Protein AF-A0A3E1YBG1-F1 (afdb_monomer)

Radius of gyration: 19.51 Å; Cα contacts (8 Å, |Δi|>4): 63; chains: 1; bounding box: 65×23×47 Å

Secondary structure (DSSP, 8-state):
-HHHHHHHHHTSSSSHHHHHHHHHHHHHHHHHHHHHHTTSSHHHHHHHHHHHHHHHHHHHHHHHHHHS-HHHHHHHHHHHHHHHHHHHHHHHHHHHHHHHHHTT-S--HHHHHHHHHHHHHHHHHHHHHH-

pLDDT: mean 88.38, std 14.66, range [49.59, 98.69]

Sequence (131 aa):
MRNLILILLVFLCSNAYSQTSQAALDSLESNYQQCLGSSQRMYDCAVNYYRQLDSLLNNTLKQLYSSLDKDRQQQLQQEQVVWEEKKEEYFKKIDERVEKMHKRTMEGLDDDMISTDNKAAYIKQRLTALL

InterPro domains:
  IPR009739 Lysozyme inhibitor LprI-like, N-terminal [PF07007] (39-103)

Solvent-accessible surface area (backbone atoms only — not comparable to full-atom values): 7175 Å² total; per-residue (Å²): 114,78,72,59,57,60,59,59,60,67,68,60,67,74,56,58,57,45,53,50,55,47,51,49,52,54,48,53,51,52,52,37,53,56,40,47,72,67,74,54,65,50,47,58,37,31,52,52,44,32,52,50,47,54,52,48,44,56,51,50,50,57,50,49,55,73,70,44,55,72,68,60,30,52,50,52,51,54,55,47,53,58,46,48,55,51,47,52,57,51,51,51,56,46,51,60,49,40,61,58,44,45,78,74,43,97,75,47,53,68,51,52,27,53,48,35,43,53,54,31,51,57,51,48,53,53,44,68,74,74,86

Organism: NCBI:txid2282649

Foldseek 3Di:
DVVVVVVVVVVPPPVVVVVVLVVQLVVLVVVLVVVVVVVPPNLVSLQVSLVSLVVSLVVLLVVCLVPDDPVVNVVVVVVVVVLVVVLVVVLVVLVVVLVVVVVVDPPSSVSSSVSSNVSSVSSSVVSVVSD

Mean predicted aligned error: 7.38 Å

Structure (mmCIF, N/CA/C/O backbone):
data_AF-A0A3E1YBG1-F1
#
_entry.id   AF-A0A3E1YBG1-F1
#
loop_
_atom_site.group_PDB
_atom_site.id
_atom_site.type_symbol
_atom_site.label_atom_id
_atom_site.label_alt_id
_atom_site.label_comp_id
_atom_site.label_asym_id
_atom_site.label_entity_id
_atom_site.label_seq_id
_atom_site.pdbx_PDB_ins_code
_atom_site.Cartn_x
_atom_site.Cartn_y
_atom_site.Cartn_z
_atom_site.occupancy
_atom_site.B_iso_or_equiv
_atom_site.auth_seq_id
_atom_site.auth_comp_id
_atom_site.auth_asym_id
_atom_site.auth_atom_id
_atom_site.pdbx_PDB_model_num
ATOM 1 N N . MET A 1 1 ? -41.553 -16.013 19.271 1.00 50.12 1 MET A N 1
ATOM 2 C CA . MET A 1 1 ? -40.835 -16.004 17.972 1.00 50.12 1 MET A CA 1
ATOM 3 C C . MET A 1 1 ? -40.643 -14.604 17.378 1.00 50.12 1 MET A C 1
ATOM 5 O O . MET A 1 1 ? -39.611 -14.379 16.767 1.00 50.12 1 MET A O 1
ATOM 9 N N . ARG A 1 2 ? -41.546 -13.633 17.610 1.00 54.12 2 ARG A N 1
ATOM 10 C CA . ARG A 1 2 ? -41.390 -12.238 17.133 1.00 54.12 2 ARG A CA 1
ATOM 11 C C . ARG A 1 2 ? -40.123 -11.527 17.650 1.00 54.12 2 ARG A C 1
ATOM 13 O O . ARG A 1 2 ? -39.506 -10.775 16.910 1.00 54.12 2 ARG A O 1
ATOM 20 N N . ASN A 1 3 ? -39.689 -11.837 18.874 1.00 49.59 3 ASN A N 1
ATOM 21 C CA . ASN A 1 3 ? -38.500 -11.225 19.484 1.00 49.59 3 ASN A CA 1
ATOM 22 C C . ASN A 1 3 ? -37.169 -11.826 18.988 1.00 49.59 3 ASN A C 1
ATOM 24 O O . ASN A 1 3 ? -36.132 -11.202 19.162 1.00 49.59 3 ASN A O 1
ATOM 28 N N . LEU A 1 4 ? -37.188 -13.006 18.349 1.00 56.19 4 LEU A N 1
ATOM 29 C CA . LEU A 1 4 ? -35.986 -13.646 17.788 1.00 56.19 4 LEU A CA 1
ATOM 30 C C . LEU A 1 4 ? -35.568 -13.015 16.450 1.00 56.19 4 LEU A C 1
ATOM 32 O O . LEU A 1 4 ? -34.382 -12.932 16.154 1.00 56.19 4 LEU A O 1
ATOM 36 N N . ILE A 1 5 ? -36.535 -12.507 15.679 1.00 59.94 5 ILE A N 1
ATOM 37 C CA . ILE A 1 5 ? -36.292 -11.833 14.392 1.00 59.94 5 ILE A CA 1
ATOM 38 C C . ILE A 1 5 ? -35.562 -10.496 14.607 1.00 59.94 5 ILE A C 1
ATOM 40 O O . ILE A 1 5 ? -34.686 -10.134 13.828 1.00 59.94 5 ILE A O 1
ATOM 44 N N . LEU A 1 6 ? -35.8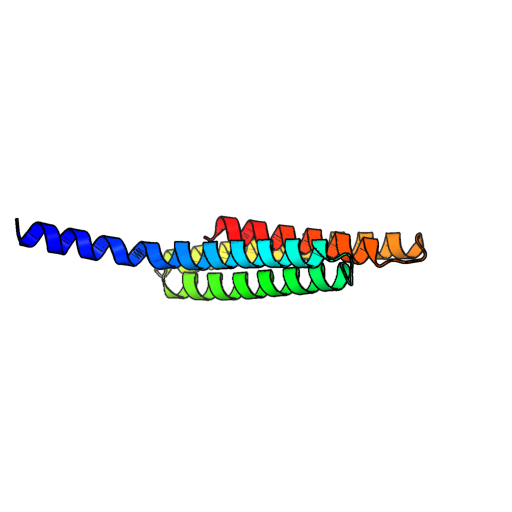65 -9.794 15.705 1.00 55.88 6 LEU A N 1
ATOM 45 C CA . LEU A 1 6 ? -35.233 -8.516 16.052 1.00 55.88 6 LEU A CA 1
ATOM 46 C C . LEU A 1 6 ? -33.758 -8.669 16.457 1.00 55.88 6 LEU A C 1
ATOM 48 O O . LEU A 1 6 ? -32.962 -7.781 16.176 1.00 55.88 6 LEU A O 1
ATOM 52 N N . ILE A 1 7 ? -33.377 -9.801 17.058 1.00 58.53 7 ILE A N 1
ATOM 53 C CA . ILE A 1 7 ? -31.985 -10.077 17.457 1.00 58.53 7 ILE A CA 1
ATOM 54 C C . ILE A 1 7 ? -31.117 -10.409 16.229 1.00 58.53 7 ILE A C 1
ATOM 56 O O . ILE A 1 7 ? -29.943 -10.052 16.185 1.00 58.53 7 ILE A O 1
ATOM 60 N N . LEU A 1 8 ? -31.704 -11.027 15.199 1.00 57.69 8 LEU A N 1
ATOM 61 C CA . LEU A 1 8 ? -30.999 -11.419 13.973 1.00 57.69 8 LEU A CA 1
ATOM 62 C C . LEU A 1 8 ? -30.672 -10.223 13.057 1.00 57.69 8 LEU A C 1
ATOM 64 O O . LEU A 1 8 ? -29.654 -10.231 12.371 1.00 57.69 8 LEU A O 1
ATOM 68 N N . LEU A 1 9 ? -31.497 -9.170 13.082 1.00 58.44 9 LEU A N 1
ATOM 69 C CA . LEU A 1 9 ? -31.301 -7.946 12.290 1.00 58.44 9 LEU A CA 1
ATOM 70 C C . LEU A 1 9 ? -30.137 -7.073 12.790 1.00 58.44 9 LEU A C 1
ATOM 72 O O . LEU A 1 9 ? -29.514 -6.380 11.992 1.00 58.44 9 LEU A O 1
ATOM 76 N N . VAL A 1 10 ? -29.803 -7.130 14.083 1.00 58.41 10 VAL A N 1
ATOM 77 C CA . VAL A 1 10 ? -28.724 -6.316 14.678 1.00 58.41 10 VAL A CA 1
ATOM 78 C C . VAL A 1 10 ? -27.330 -6.841 14.301 1.00 58.41 10 VAL A C 1
ATOM 80 O O . VAL A 1 10 ? -26.393 -6.057 14.185 1.00 58.41 10 VAL A O 1
ATOM 83 N N . PHE A 1 11 ? -27.186 -8.142 14.029 1.00 54.59 11 PHE A N 1
ATOM 84 C CA . PHE A 1 11 ? -25.899 -8.750 13.657 1.00 54.59 11 PHE A CA 1
ATOM 85 C C . PHE A 1 11 ? -25.496 -8.551 12.185 1.00 54.59 11 PHE A C 1
ATOM 87 O O . PHE A 1 11 ? -24.340 -8.779 11.834 1.00 54.59 11 PHE A O 1
ATOM 94 N N . LEU A 1 12 ? -26.414 -8.117 11.316 1.00 56.94 12 LEU A N 1
ATOM 95 C CA . LEU A 1 12 ? -26.148 -7.972 9.878 1.00 56.94 12 LEU A CA 1
ATOM 96 C C . LEU A 1 12 ? -25.465 -6.644 9.509 1.00 56.94 12 LEU A C 1
ATOM 98 O O . LEU A 1 12 ? -24.823 -6.565 8.464 1.00 56.94 12 LEU A O 1
ATOM 102 N N . CYS A 1 13 ? -25.544 -5.615 10.356 1.00 55.31 13 CYS A N 1
ATOM 103 C CA . CYS A 1 13 ? -25.013 -4.286 10.031 1.00 55.31 13 CYS A CA 1
ATOM 104 C C . CYS A 1 13 ? -23.484 -4.168 10.181 1.00 55.31 13 CYS A C 1
ATOM 106 O O . CYS A 1 13 ? -22.880 -3.291 9.569 1.00 55.31 13 CYS A O 1
ATOM 108 N N . SER A 1 14 ? -22.841 -5.047 10.957 1.00 54.53 14 SER A N 1
ATOM 109 C CA . SER A 1 14 ? -21.407 -4.942 11.282 1.00 54.53 14 SER A CA 1
ATOM 110 C C . SER A 1 14 ? -20.475 -5.466 10.179 1.00 54.53 14 SER A C 1
ATOM 112 O O . SER A 1 14 ? -19.312 -5.080 10.133 1.00 54.53 14 SER A O 1
ATOM 114 N N . ASN A 1 15 ? -20.974 -6.321 9.276 1.00 56.00 15 ASN A N 1
ATOM 115 C CA . ASN A 1 15 ? -20.167 -6.968 8.228 1.00 56.00 15 ASN A CA 1
ATOM 116 C C . ASN A 1 15 ? -20.132 -6.192 6.899 1.00 56.00 15 ASN A C 1
ATOM 118 O O . ASN A 1 15 ? -19.310 -6.486 6.034 1.00 56.00 15 ASN A O 1
ATOM 122 N N . ALA A 1 16 ? -20.994 -5.186 6.728 1.00 59.62 16 ALA A N 1
ATOM 123 C CA . ALA A 1 16 ? -21.127 -4.461 5.463 1.00 59.62 16 ALA A CA 1
ATOM 124 C C . ALA A 1 16 ? -19.869 -3.646 5.089 1.00 59.62 16 ALA A C 1
ATOM 126 O O . ALA A 1 16 ? -19.594 -3.429 3.909 1.00 59.62 16 ALA A O 1
ATOM 127 N N . TYR A 1 17 ? -19.078 -3.210 6.075 1.00 59.41 17 TYR A N 1
ATOM 128 C CA . TYR A 1 17 ? -17.919 -2.339 5.848 1.00 59.41 17 TYR A CA 1
ATOM 129 C C . TYR A 1 17 ? -16.640 -3.085 5.457 1.00 59.41 17 TYR A C 1
ATOM 131 O O . TYR A 1 17 ? -16.009 -2.678 4.484 1.00 59.41 17 TYR A O 1
ATOM 139 N N . SER A 1 18 ? -16.283 -4.184 6.138 1.00 60.59 18 SER A N 1
ATOM 140 C CA . SER A 1 18 ? -15.159 -5.042 5.702 1.00 60.59 18 SER A CA 1
ATOM 141 C C . SER A 1 18 ? -15.407 -5.543 4.270 1.00 60.59 18 SER A C 1
ATOM 143 O O . SER A 1 18 ? -14.532 -5.449 3.412 1.00 60.59 18 SER A O 1
ATOM 145 N N . GLN A 1 19 ? -16.663 -5.881 3.947 1.00 66.38 19 GLN A N 1
ATOM 146 C CA . GLN A 1 19 ? -17.077 -6.230 2.588 1.00 66.38 19 GLN A CA 1
ATOM 147 C C . GLN A 1 19 ? -16.896 -5.082 1.574 1.00 66.38 19 GLN A C 1
ATOM 149 O O . GLN A 1 19 ? -16.506 -5.327 0.434 1.00 66.38 19 GLN A O 1
ATOM 154 N N . THR A 1 20 ? -17.149 -3.830 1.972 1.00 77.94 20 THR A N 1
ATOM 155 C CA . THR A 1 20 ? -17.007 -2.659 1.085 1.00 77.94 20 THR A CA 1
ATOM 156 C C . THR A 1 20 ? -15.541 -2.340 0.795 1.00 77.94 20 THR A C 1
ATOM 158 O O . THR A 1 20 ? -15.177 -2.080 -0.351 1.00 77.94 20 THR A O 1
ATOM 161 N N . SER A 1 21 ? -14.686 -2.374 1.815 1.00 80.81 21 SER A N 1
ATOM 162 C CA . SER A 1 21 ? -13.266 -2.067 1.651 1.00 80.81 21 SER A CA 1
ATOM 163 C C . SER A 1 21 ? -12.504 -3.180 0.924 1.00 80.81 21 SER A C 1
ATOM 165 O O . SER A 1 21 ? -11.630 -2.875 0.113 1.00 80.81 21 SER A O 1
ATOM 167 N N . GLN A 1 22 ? -12.871 -4.451 1.133 1.00 89.50 22 GLN A N 1
ATOM 168 C CA . GLN A 1 22 ? -12.339 -5.564 0.340 1.00 89.50 22 GLN A CA 1
ATOM 169 C C . GLN A 1 22 ? -12.735 -5.429 -1.136 1.00 89.50 22 GLN A C 1
ATOM 171 O O . GLN A 1 22 ? -11.876 -5.502 -2.009 1.00 89.50 22 GLN A O 1
ATOM 176 N N . ALA A 1 23 ? -14.005 -5.118 -1.422 1.00 91.38 23 ALA A N 1
ATOM 177 C CA . ALA A 1 23 ? -14.459 -4.879 -2.792 1.00 91.38 23 ALA A CA 1
ATOM 178 C C . ALA A 1 23 ? -13.736 -3.691 -3.457 1.00 91.38 23 ALA A C 1
ATOM 180 O O . ALA A 1 23 ? -13.484 -3.713 -4.664 1.00 91.38 23 ALA A O 1
ATOM 181 N N . ALA A 1 24 ? -13.377 -2.658 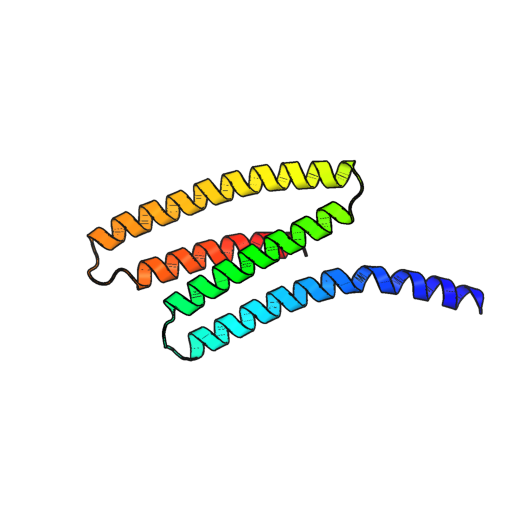-2.686 1.00 94.50 24 ALA A N 1
ATOM 182 C CA . ALA A 1 24 ? -12.559 -1.558 -3.187 1.00 94.50 24 ALA A CA 1
ATOM 183 C C . ALA A 1 24 ? -11.155 -2.041 -3.582 1.00 94.50 24 ALA A C 1
ATOM 185 O O . ALA A 1 24 ? -10.705 -1.719 -4.680 1.00 94.50 24 ALA A O 1
ATOM 186 N N . LEU A 1 25 ? -10.492 -2.841 -2.739 1.00 96.44 25 LEU A N 1
ATOM 187 C CA . LEU A 1 25 ? -9.180 -3.418 -3.047 1.00 96.44 25 LEU A CA 1
ATOM 188 C C . LEU A 1 25 ? -9.223 -4.308 -4.301 1.00 96.44 25 LEU A C 1
ATOM 190 O O . LEU A 1 25 ? -8.400 -4.134 -5.199 1.00 96.44 25 LEU A O 1
ATOM 194 N N . ASP A 1 26 ? -10.217 -5.192 -4.396 1.00 96.19 26 ASP A N 1
ATOM 195 C CA . ASP A 1 26 ? -10.401 -6.087 -5.546 1.00 96.19 26 ASP A CA 1
ATOM 196 C C . ASP A 1 26 ? -10.635 -5.295 -6.845 1.00 96.19 26 ASP A C 1
ATOM 198 O O . ASP A 1 26 ? -10.091 -5.622 -7.903 1.00 96.19 26 ASP A O 1
ATOM 202 N N . SER A 1 27 ? -11.408 -4.206 -6.767 1.00 97.00 27 SER A N 1
ATOM 203 C CA . SER A 1 27 ? -11.656 -3.305 -7.897 1.00 97.00 27 SER A CA 1
ATOM 204 C C . SER A 1 27 ? -10.377 -2.609 -8.366 1.00 97.00 27 SER A C 1
ATOM 206 O O . SER A 1 27 ? -10.114 -2.557 -9.569 1.00 97.00 27 SER A O 1
ATOM 208 N N . LEU A 1 28 ? -9.543 -2.117 -7.440 1.00 97.88 28 LEU A N 1
ATOM 209 C CA . LEU A 1 28 ? -8.249 -1.522 -7.789 1.00 97.88 28 LEU A CA 1
ATOM 210 C C . LEU A 1 28 ? -7.353 -2.523 -8.525 1.00 97.88 28 LEU A C 1
ATOM 212 O O . LEU A 1 28 ? -6.750 -2.168 -9.536 1.00 97.88 28 LEU A O 1
ATOM 216 N N . GLU A 1 29 ? -7.299 -3.772 -8.061 1.00 97.06 29 GLU A N 1
ATOM 217 C CA . GLU A 1 29 ? -6.492 -4.810 -8.701 1.00 97.06 29 GLU A CA 1
ATOM 218 C C . GLU A 1 29 ? -7.024 -5.183 -10.088 1.00 97.06 29 GLU A C 1
ATOM 220 O O . GLU A 1 29 ? -6.253 -5.243 -11.045 1.00 97.06 29 GLU A O 1
ATOM 225 N N . SER A 1 30 ? -8.341 -5.343 -10.239 1.00 97.81 30 SER A N 1
ATOM 226 C CA . SER A 1 30 ? -8.959 -5.592 -11.547 1.00 97.81 30 SER A CA 1
ATOM 227 C C . SER A 1 30 ? -8.676 -4.458 -12.538 1.00 97.81 30 SER A C 1
ATOM 229 O O . SER A 1 30 ? -8.300 -4.713 -13.684 1.00 97.81 30 SER A O 1
ATOM 231 N N . ASN A 1 31 ? -8.816 -3.202 -12.104 1.00 97.38 31 ASN A N 1
ATOM 232 C CA . ASN A 1 31 ? -8.534 -2.033 -12.939 1.00 97.38 31 ASN A CA 1
ATOM 233 C C . ASN A 1 31 ? -7.053 -1.959 -13.319 1.00 97.38 31 ASN A C 1
ATOM 235 O O . ASN A 1 31 ? -6.721 -1.603 -14.452 1.00 97.38 31 ASN A O 1
ATOM 239 N N . TYR A 1 32 ? -6.161 -2.325 -12.396 1.00 97.88 32 TYR A N 1
ATOM 240 C CA . TYR A 1 32 ? -4.734 -2.380 -12.669 1.00 97.88 32 TYR A CA 1
ATOM 241 C C . TYR A 1 32 ? -4.401 -3.434 -13.732 1.00 97.88 32 TYR A C 1
ATOM 243 O O . TYR A 1 32 ? -3.751 -3.109 -14.726 1.00 97.88 32 TYR A O 1
ATOM 251 N N . GLN A 1 33 ? -4.927 -4.656 -13.599 1.00 97.62 33 GLN A N 1
ATOM 252 C CA . GLN A 1 33 ? -4.733 -5.714 -14.598 1.00 97.62 33 GLN A CA 1
ATOM 253 C C . GLN A 1 33 ? -5.300 -5.326 -15.968 1.00 97.62 33 GLN A C 1
ATOM 255 O O . GLN A 1 33 ? -4.660 -5.556 -16.994 1.00 97.62 33 GLN A O 1
ATOM 260 N N . GLN A 1 34 ? -6.464 -4.673 -16.003 1.00 97.19 34 GLN A N 1
ATOM 261 C CA . GLN A 1 34 ? -7.030 -4.147 -17.245 1.00 97.19 34 GLN A CA 1
ATOM 262 C C . GLN A 1 34 ? -6.125 -3.079 -17.882 1.00 97.19 34 GLN A C 1
ATOM 264 O O . GLN A 1 34 ? -5.943 -3.076 -19.100 1.00 97.19 34 G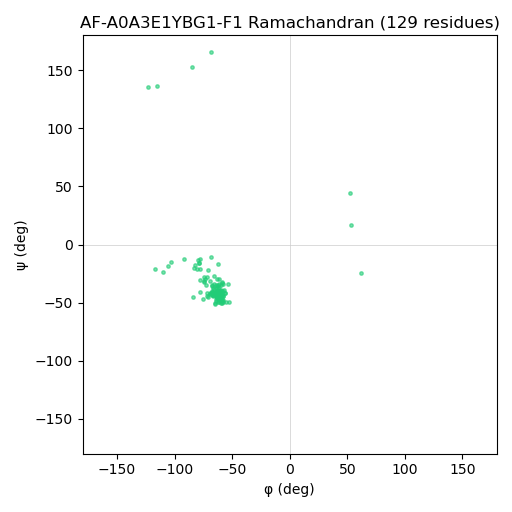LN A O 1
ATOM 269 N N . CYS A 1 35 ? -5.541 -2.192 -17.072 1.00 96.38 35 CYS A N 1
ATOM 270 C CA . CYS A 1 35 ? -4.601 -1.173 -17.538 1.00 96.38 35 CYS A CA 1
ATOM 271 C C . CYS A 1 35 ? -3.354 -1.818 -18.159 1.00 96.38 35 CYS A C 1
ATOM 273 O O . CYS A 1 35 ? -3.007 -1.505 -19.300 1.00 96.38 35 CYS A O 1
ATOM 275 N N . LEU A 1 36 ? -2.740 -2.786 -17.468 1.00 95.50 36 LEU A N 1
ATOM 276 C CA . LEU A 1 36 ? -1.593 -3.545 -17.981 1.00 95.50 36 LEU A CA 1
ATOM 277 C C . LEU A 1 36 ? -1.920 -4.300 -19.277 1.00 95.50 36 LEU A C 1
ATOM 279 O O . LEU A 1 36 ? -1.111 -4.310 -20.205 1.00 95.50 36 LEU A O 1
ATOM 283 N N . GLY A 1 37 ? -3.121 -4.876 -19.371 1.00 94.62 37 GLY A N 1
ATOM 284 C CA . GLY A 1 37 ? -3.597 -5.603 -20.551 1.00 94.62 37 GLY A CA 1
ATOM 285 C C . GLY A 1 37 ? -3.718 -4.749 -21.818 1.00 94.62 37 GLY A C 1
ATOM 286 O O . GLY A 1 37 ? -3.767 -5.300 -22.914 1.00 94.62 37 GLY A O 1
ATOM 287 N N . SER A 1 38 ? -3.723 -3.416 -21.696 1.00 92.06 38 SER A N 1
ATOM 288 C CA . SER A 1 38 ? -3.668 -2.505 -22.850 1.00 92.06 38 SER A CA 1
ATOM 289 C C . SER A 1 38 ? -2.263 -2.353 -23.451 1.00 92.06 38 SER A C 1
ATOM 291 O O . SER A 1 38 ? -2.127 -1.794 -24.539 1.00 92.06 38 SER A O 1
ATOM 293 N N . SER A 1 39 ? -1.222 -2.822 -22.746 1.00 84.56 39 SER A N 1
ATOM 294 C CA . SER A 1 39 ? 0.203 -2.726 -23.113 1.00 84.56 39 SER A CA 1
ATOM 295 C C . SER A 1 39 ? 0.698 -1.308 -23.434 1.00 84.56 39 SER A C 1
ATOM 297 O O . SER A 1 39 ? 1.759 -1.130 -24.028 1.00 84.56 39 SER A O 1
ATOM 299 N N . GLN A 1 40 ? -0.051 -0.278 -23.038 1.00 84.25 40 GLN A N 1
ATOM 300 C CA . GLN A 1 40 ? 0.310 1.123 -23.213 1.00 84.25 40 GLN A CA 1
ATOM 301 C C . GLN A 1 40 ? 0.499 1.770 -21.850 1.00 84.25 40 GLN A C 1
ATOM 303 O O . GLN A 1 40 ? -0.333 1.597 -20.964 1.00 84.25 40 GLN A O 1
ATOM 308 N N . ARG A 1 41 ? 1.562 2.573 -21.707 1.00 88.06 41 ARG A N 1
ATOM 309 C CA . ARG A 1 41 ? 1.826 3.362 -20.491 1.00 88.06 41 ARG A CA 1
ATOM 310 C C . ARG A 1 41 ? 1.806 2.504 -19.214 1.00 88.06 41 ARG A C 1
ATOM 312 O O . ARG A 1 41 ? 1.221 2.889 -18.207 1.00 88.06 41 ARG A O 1
ATOM 319 N N . MET A 1 42 ? 2.440 1.329 -19.255 1.00 90.94 42 MET A N 1
ATOM 320 C CA . MET A 1 42 ? 2.426 0.365 -18.140 1.00 90.94 42 MET A CA 1
ATOM 321 C C . MET A 1 42 ? 3.015 0.962 -16.852 1.00 90.94 42 MET A C 1
ATOM 323 O O . MET A 1 42 ? 2.482 0.732 -15.770 1.00 90.94 42 MET A O 1
ATOM 327 N N . TYR A 1 43 ? 4.025 1.829 -16.973 1.00 93.00 43 TYR A N 1
ATOM 328 C CA . TYR A 1 43 ? 4.533 2.605 -15.842 1.00 93.00 43 TYR A CA 1
ATOM 329 C C . TYR A 1 43 ? 3.460 3.515 -15.217 1.00 93.00 43 TYR A C 1
ATOM 331 O O . TYR A 1 43 ? 3.281 3.507 -14.000 1.00 93.00 43 TYR A O 1
ATOM 339 N N . ASP A 1 44 ? 2.670 4.231 -16.027 1.00 95.38 44 ASP A N 1
ATOM 340 C CA . ASP A 1 44 ? 1.567 5.056 -15.516 1.00 95.38 44 ASP A CA 1
ATOM 341 C C . ASP A 1 44 ? 0.497 4.196 -14.827 1.00 95.38 44 ASP A C 1
ATOM 343 O O . ASP A 1 44 ? -0.083 4.621 -13.825 1.00 95.38 44 ASP A O 1
ATOM 347 N N . CYS A 1 45 ? 0.236 2.982 -15.329 1.00 96.50 45 CYS A N 1
ATOM 348 C CA . CYS A 1 45 ? -0.647 2.025 -14.659 1.00 96.50 45 CYS A CA 1
ATOM 349 C C . CYS A 1 45 ? -0.133 1.700 -13.248 1.00 96.50 45 CYS A C 1
ATOM 351 O O . CYS A 1 45 ? -0.895 1.822 -12.287 1.00 96.50 45 CYS A O 1
ATOM 353 N N . ALA A 1 46 ? 1.152 1.354 -13.115 1.00 96.94 46 ALA A N 1
ATOM 354 C CA . ALA A 1 46 ? 1.771 1.024 -11.831 1.00 96.94 46 ALA A CA 1
ATOM 355 C C . ALA A 1 46 ? 1.744 2.218 -10.859 1.00 96.94 46 ALA A C 1
ATOM 357 O O . ALA A 1 46 ? 1.342 2.076 -9.702 1.00 96.94 46 ALA A O 1
ATOM 358 N N . VAL A 1 47 ? 2.082 3.425 -11.333 1.00 97.62 47 VAL A N 1
ATOM 359 C CA . VAL A 1 47 ? 2.058 4.655 -10.518 1.00 97.62 47 VAL A CA 1
ATOM 360 C C . VAL A 1 47 ? 0.649 4.970 -10.023 1.00 97.62 47 VAL A C 1
ATOM 362 O O . VAL A 1 47 ? 0.462 5.317 -8.853 1.00 97.62 47 VAL A O 1
ATOM 365 N N . ASN A 1 48 ? -0.356 4.854 -10.892 1.00 98.12 48 ASN A N 1
ATOM 366 C CA . ASN A 1 48 ? -1.743 5.103 -10.512 1.00 98.12 48 ASN A CA 1
ATOM 367 C C . ASN A 1 48 ? -2.245 4.065 -9.507 1.00 98.12 48 ASN A C 1
ATOM 369 O O . ASN A 1 48 ? -2.857 4.445 -8.509 1.00 98.12 48 ASN A O 1
ATOM 373 N N . TYR A 1 49 ? -1.940 2.786 -9.725 1.00 98.44 49 TYR A N 1
ATOM 374 C CA . TYR A 1 49 ? -2.308 1.712 -8.807 1.00 98.44 49 TYR A CA 1
ATOM 375 C C . TYR A 1 49 ? -1.674 1.901 -7.422 1.00 98.44 49 TYR A C 1
ATOM 377 O O . TYR A 1 49 ? -2.383 1.898 -6.415 1.00 98.44 49 TYR A O 1
ATOM 385 N N . TYR A 1 50 ? -0.369 2.186 -7.364 1.00 98.56 50 TYR A N 1
ATOM 386 C CA . TYR A 1 50 ? 0.340 2.521 -6.127 1.00 98.56 50 TYR A CA 1
ATOM 387 C C . TYR A 1 50 ? -0.344 3.663 -5.354 1.00 98.56 50 TYR A C 1
ATOM 389 O O . TYR A 1 50 ? -0.628 3.530 -4.163 1.00 98.56 50 TYR A O 1
ATOM 397 N N . ARG A 1 51 ? -0.669 4.773 -6.034 1.00 98.56 51 ARG A N 1
ATOM 398 C CA . ARG A 1 51 ? -1.344 5.930 -5.415 1.00 98.56 51 ARG A CA 1
ATOM 399 C C . ARG A 1 51 ? -2.739 5.587 -4.899 1.00 98.56 51 ARG A C 1
ATOM 401 O O . ARG A 1 51 ? -3.142 6.071 -3.843 1.00 98.56 51 ARG A O 1
ATOM 408 N N . GLN A 1 52 ? -3.486 4.778 -5.646 1.00 98.50 52 GLN A N 1
ATOM 409 C CA . GLN A 1 52 ? -4.827 4.354 -5.252 1.00 98.50 52 GLN A CA 1
ATOM 410 C C . GLN A 1 52 ? -4.787 3.443 -4.021 1.00 98.50 52 GLN A C 1
ATOM 412 O O . GLN A 1 52 ? -5.595 3.633 -3.113 1.00 98.50 52 GLN A O 1
ATOM 417 N N . LEU A 1 53 ? -3.820 2.522 -3.939 1.00 98.62 53 LEU A N 1
ATOM 418 C CA . LEU A 1 53 ? -3.601 1.706 -2.744 1.00 98.62 53 LEU A CA 1
ATOM 419 C C . LEU A 1 53 ? -3.219 2.556 -1.529 1.00 98.62 53 LEU A C 1
ATOM 421 O O . LEU A 1 53 ? -3.770 2.349 -0.452 1.00 98.62 53 LEU A O 1
ATOM 425 N N . ASP A 1 54 ? -2.316 3.527 -1.683 1.00 98.25 54 ASP A N 1
ATOM 426 C CA . ASP A 1 54 ? -1.930 4.421 -0.584 1.00 98.25 54 ASP A CA 1
ATOM 427 C C . ASP A 1 54 ? -3.130 5.239 -0.069 1.00 98.25 54 ASP A C 1
ATOM 429 O O . ASP A 1 54 ? -3.386 5.325 1.135 1.00 98.25 54 ASP A O 1
ATOM 433 N N . SER A 1 55 ? -3.949 5.768 -0.983 1.00 97.62 55 SER A N 1
ATOM 434 C CA . SER A 1 55 ? -5.191 6.460 -0.627 1.00 97.62 55 SER A CA 1
ATOM 435 C C . SER A 1 55 ? -6.183 5.539 0.091 1.00 97.62 55 SER A C 1
ATOM 437 O O . SER A 1 55 ? -6.766 5.934 1.106 1.00 97.62 55 SER A O 1
ATOM 439 N N . LEU A 1 56 ? -6.347 4.302 -0.391 1.00 97.31 56 LEU A N 1
ATOM 440 C CA . LEU A 1 56 ? -7.207 3.308 0.245 1.00 97.31 56 LEU A CA 1
ATOM 441 C C . LEU A 1 56 ? -6.709 2.967 1.655 1.00 97.31 56 LEU A C 1
ATOM 443 O O . LEU A 1 56 ? -7.516 2.956 2.579 1.00 97.31 56 LEU A O 1
ATOM 447 N N . LEU A 1 57 ? -5.400 2.774 1.851 1.00 98.00 57 LEU A N 1
ATOM 448 C CA . LEU A 1 57 ? -4.810 2.506 3.168 1.00 98.00 57 LEU A CA 1
ATOM 449 C C . LEU A 1 57 ? -5.107 3.638 4.153 1.00 98.00 57 LEU A C 1
ATOM 451 O O . LEU A 1 57 ? -5.565 3.386 5.268 1.00 98.00 57 LEU A O 1
ATOM 455 N N . ASN A 1 58 ? -4.918 4.885 3.724 1.00 97.31 58 ASN A N 1
ATOM 456 C CA . ASN A 1 58 ? -5.222 6.058 4.538 1.00 97.31 58 ASN A CA 1
ATOM 457 C C . ASN A 1 58 ? -6.703 6.116 4.949 1.00 97.31 58 ASN A C 1
ATOM 459 O O . ASN A 1 58 ? -7.019 6.428 6.099 1.00 97.31 58 ASN A O 1
ATOM 463 N N . ASN A 1 59 ? -7.619 5.806 4.030 1.00 95.75 59 ASN A N 1
ATOM 464 C CA . ASN A 1 59 ? -9.053 5.785 4.319 1.00 95.75 59 ASN A CA 1
ATOM 465 C C . ASN A 1 59 ? -9.431 4.629 5.258 1.00 95.75 59 ASN A C 1
ATOM 467 O O . ASN A 1 59 ? -10.165 4.849 6.223 1.00 95.75 59 ASN A O 1
ATOM 471 N N . THR A 1 60 ? -8.879 3.435 5.032 1.00 95.94 60 THR A N 1
ATOM 472 C CA . THR A 1 60 ? -9.061 2.262 5.897 1.00 95.94 60 THR A CA 1
ATOM 473 C C . THR A 1 60 ? -8.601 2.556 7.323 1.00 95.94 60 THR A C 1
ATOM 475 O O . THR A 1 60 ? -9.357 2.335 8.266 1.00 95.94 60 THR A O 1
ATOM 478 N N . LEU A 1 61 ? -7.413 3.140 7.505 1.00 96.75 61 LEU A N 1
ATOM 479 C CA . LEU A 1 61 ? -6.897 3.500 8.830 1.00 96.75 61 LEU A CA 1
ATOM 480 C C . LEU A 1 61 ? -7.766 4.546 9.533 1.00 96.75 61 LEU A C 1
ATOM 482 O O . LEU A 1 61 ? -8.090 4.373 10.705 1.00 96.75 61 LEU A O 1
ATOM 486 N N . LYS A 1 62 ? -8.191 5.607 8.831 1.00 95.81 62 LYS A N 1
ATOM 487 C CA . LYS A 1 62 ? -9.103 6.619 9.398 1.00 95.81 62 LYS A CA 1
ATOM 488 C C . LYS A 1 62 ? -10.394 5.991 9.917 1.00 95.81 62 LYS A C 1
ATOM 490 O O . LYS A 1 62 ? -10.860 6.366 10.990 1.00 95.81 62 LYS A O 1
ATOM 495 N N . GLN A 1 63 ? -10.947 5.036 9.173 1.00 93.56 63 GLN A N 1
ATOM 496 C CA . GLN A 1 63 ? -12.164 4.334 9.562 1.00 93.56 63 GLN A CA 1
ATOM 497 C C . GLN A 1 63 ? -11.936 3.372 10.735 1.00 93.56 63 GLN A C 1
ATOM 499 O O . GLN A 1 63 ? -12.745 3.310 11.659 1.00 93.56 63 GLN A O 1
ATOM 504 N N . LEU A 1 64 ? -10.825 2.634 10.744 1.00 94.94 64 LEU A N 1
ATOM 505 C CA . LEU A 1 64 ? -10.481 1.774 11.876 1.00 94.94 64 LEU A CA 1
ATOM 506 C C . LEU A 1 64 ? -10.306 2.610 13.149 1.00 94.94 64 LEU A C 1
ATOM 508 O O . LEU A 1 64 ? -10.926 2.320 14.167 1.00 94.94 64 LEU A O 1
ATOM 512 N N . TYR A 1 65 ? -9.571 3.719 13.079 1.00 96.00 65 TYR A N 1
ATOM 513 C CA . TYR A 1 65 ? -9.380 4.606 14.225 1.00 96.00 65 TYR A CA 1
ATOM 514 C C . TYR A 1 65 ? -10.666 5.251 14.743 1.00 96.00 65 TYR A C 1
ATOM 516 O O . TYR A 1 65 ? -10.733 5.546 15.932 1.00 96.00 65 TYR A O 1
ATOM 524 N N . SER A 1 66 ? -11.670 5.484 13.894 1.00 94.75 66 SER A N 1
ATOM 525 C CA . SER A 1 66 ? -12.956 6.044 14.332 1.00 94.75 66 SER A CA 1
ATOM 526 C C . SER A 1 66 ? -13.911 5.000 14.920 1.00 94.75 66 SER A C 1
ATOM 528 O O . SER A 1 66 ? -14.868 5.374 15.597 1.00 94.75 66 SER A O 1
ATOM 530 N N . SER A 1 67 ? -13.670 3.711 14.664 1.00 93.12 67 SER A N 1
ATOM 531 C CA . SER A 1 67 ? -14.566 2.610 15.050 1.00 93.12 67 SER A CA 1
ATOM 532 C C . SER A 1 67 ? -14.074 1.779 16.239 1.00 93.12 67 SER A C 1
ATOM 534 O O . SER A 1 67 ? -14.874 1.084 16.867 1.00 93.12 67 SER A O 1
ATOM 536 N N . LEU A 1 68 ? -12.781 1.845 16.561 1.00 95.19 68 LEU A N 1
ATOM 537 C CA . LEU A 1 68 ? -12.169 1.117 17.672 1.00 95.19 68 LEU A CA 1
ATOM 538 C C . LEU A 1 68 ? -12.318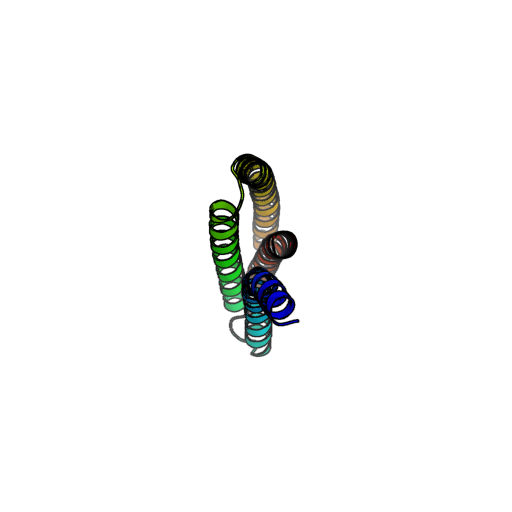 1.865 19.007 1.00 95.19 68 LEU A C 1
ATOM 540 O O . LEU A 1 68 ? -12.383 3.093 19.054 1.00 95.19 68 LEU A O 1
ATOM 544 N N . ASP A 1 69 ? -12.331 1.119 20.115 1.00 97.00 69 ASP A N 1
ATOM 545 C CA . ASP A 1 69 ? -12.155 1.699 21.448 1.00 97.00 69 ASP A CA 1
ATOM 546 C C . ASP A 1 69 ? -10.724 2.234 21.643 1.00 97.00 69 ASP A C 1
ATOM 548 O O . ASP A 1 69 ? -9.815 1.921 20.873 1.00 97.00 69 ASP A O 1
ATOM 552 N N . LYS A 1 70 ? -10.519 3.048 22.686 1.00 96.38 70 LYS A N 1
ATOM 553 C CA . LYS A 1 70 ? -9.261 3.781 22.904 1.00 96.38 70 LYS A CA 1
ATOM 554 C C . LYS A 1 70 ? -8.031 2.879 23.002 1.00 96.38 70 LYS A C 1
ATOM 556 O O . LYS A 1 70 ? -6.993 3.236 22.448 1.00 96.38 70 LYS A O 1
ATOM 561 N N . ASP A 1 71 ? -8.141 1.733 23.669 1.00 97.62 71 ASP A N 1
ATOM 562 C CA . ASP A 1 71 ? -6.993 0.850 23.891 1.00 97.62 71 ASP A CA 1
ATOM 563 C C . ASP A 1 71 ? -6.585 0.185 22.571 1.00 97.62 71 ASP A C 1
ATOM 565 O O . ASP A 1 71 ? -5.412 0.206 22.187 1.00 97.62 71 ASP A O 1
ATOM 569 N N . ARG A 1 72 ? -7.565 -0.317 21.808 1.00 97.19 72 ARG A N 1
ATOM 570 C CA . ARG A 1 72 ? -7.327 -0.893 20.473 1.00 97.19 72 ARG A CA 1
ATOM 571 C C . ARG A 1 72 ? -6.863 0.143 19.458 1.00 97.19 72 ARG A C 1
ATOM 573 O O . ARG A 1 72 ? -6.013 -0.153 18.622 1.00 97.19 72 ARG A O 1
ATOM 580 N N . GLN A 1 73 ? -7.401 1.358 19.527 1.00 97.88 73 GLN A N 1
ATOM 581 C CA . GLN A 1 73 ? -6.967 2.470 18.691 1.00 97.88 73 GLN A CA 1
ATOM 582 C C . GLN A 1 73 ? -5.490 2.793 18.948 1.00 97.88 73 GLN A C 1
ATOM 584 O O . GLN A 1 73 ? -4.722 2.911 17.995 1.00 97.88 73 GLN A O 1
ATOM 589 N N . GLN A 1 74 ? -5.082 2.897 20.217 1.00 98.06 74 GLN A N 1
ATOM 590 C CA . GLN A 1 74 ? -3.695 3.164 20.591 1.00 98.06 74 GLN A CA 1
ATOM 591 C C . GLN A 1 74 ? -2.763 2.028 20.149 1.00 98.06 74 GLN A C 1
ATOM 593 O O . GLN A 1 74 ? -1.681 2.296 19.625 1.00 98.06 74 GLN A O 1
ATOM 598 N N . GLN A 1 75 ? -3.189 0.772 20.300 1.00 98.12 75 GLN A N 1
ATOM 599 C CA . GLN A 1 75 ? -2.433 -0.377 19.805 1.00 98.12 75 GLN A CA 1
ATOM 600 C C . GLN A 1 75 ? -2.234 -0.301 18.283 1.00 98.12 75 GLN A C 1
ATOM 602 O O . GLN A 1 75 ? -1.101 -0.379 17.809 1.00 98.12 75 GLN A O 1
ATOM 607 N N . LEU A 1 76 ? -3.307 -0.079 17.517 1.00 98.00 76 LEU A N 1
ATOM 608 C CA . LEU A 1 76 ? -3.224 0.022 16.058 1.00 98.00 76 LEU A CA 1
ATOM 609 C C . LEU A 1 76 ? -2.328 1.189 15.616 1.00 98.00 76 LEU A C 1
ATOM 611 O O . LEU A 1 76 ? -1.586 1.052 14.647 1.00 98.00 76 LEU A O 1
ATOM 615 N N . GLN A 1 77 ? -2.353 2.318 16.331 1.00 98.19 77 GLN A N 1
ATOM 616 C CA . GLN A 1 77 ? -1.460 3.448 16.061 1.00 98.19 77 GLN A CA 1
ATOM 617 C C . GLN A 1 77 ? 0.011 3.070 16.244 1.00 98.19 77 GLN A C 1
ATOM 619 O O . GLN A 1 77 ? 0.829 3.387 15.383 1.00 98.19 77 GLN A O 1
ATOM 624 N N . GLN A 1 78 ? 0.354 2.370 17.327 1.00 98.38 78 GLN A N 1
ATOM 625 C CA . GLN A 1 78 ? 1.725 1.911 17.568 1.00 98.38 78 GLN A CA 1
ATOM 626 C C . GLN A 1 78 ? 2.179 0.915 16.496 1.00 98.38 78 GLN A C 1
ATOM 628 O O . GLN A 1 78 ? 3.273 1.048 15.950 1.00 98.38 78 GLN A O 1
ATOM 633 N N . GLU A 1 79 ? 1.321 -0.044 16.142 1.00 98.31 79 GLU A N 1
ATOM 634 C CA . GLU A 1 79 ? 1.594 -0.987 15.056 1.00 98.31 79 GLU A CA 1
ATOM 635 C C . GLU A 1 79 ? 1.781 -0.274 13.713 1.00 98.31 79 GLU A C 1
ATOM 637 O O . GLU A 1 79 ? 2.665 -0.642 12.938 1.00 98.31 79 GLU A O 1
ATOM 642 N N . GLN A 1 80 ? 0.976 0.758 13.437 1.00 98.38 80 GLN A N 1
ATOM 643 C CA . GLN A 1 80 ? 1.079 1.531 12.206 1.00 98.38 80 GLN A CA 1
ATOM 644 C C . GLN A 1 80 ? 2.373 2.345 12.152 1.00 98.38 80 GLN A C 1
ATOM 646 O O . GLN A 1 80 ? 3.012 2.341 11.109 1.00 98.38 80 GLN A O 1
ATOM 651 N N . VAL A 1 81 ? 2.804 2.977 13.249 1.00 98.62 81 VAL A N 1
ATOM 652 C CA . VAL A 1 81 ? 4.095 3.692 13.305 1.00 98.62 81 VAL A CA 1
ATOM 653 C C . VAL A 1 81 ? 5.250 2.750 12.966 1.00 98.62 81 VAL A C 1
ATOM 655 O O . VAL A 1 81 ? 6.036 3.036 12.068 1.00 98.62 81 VAL A O 1
ATOM 658 N N . VAL A 1 82 ? 5.301 1.579 13.606 1.00 98.50 82 VAL A N 1
ATOM 659 C CA . VAL A 1 82 ? 6.345 0.575 13.336 1.00 98.50 82 VAL A CA 1
ATOM 660 C C . VAL A 1 82 ? 6.279 0.064 11.892 1.00 98.50 82 VAL A C 1
ATOM 662 O O . VAL A 1 82 ? 7.303 -0.260 11.289 1.00 98.50 82 VAL A O 1
ATOM 665 N N . TRP A 1 83 ? 5.079 -0.050 11.320 1.00 98.69 83 TRP A N 1
ATOM 666 C CA . TRP A 1 83 ? 4.916 -0.438 9.922 1.00 98.69 83 TRP A CA 1
ATOM 667 C C . TRP A 1 83 ? 5.404 0.649 8.953 1.00 98.69 83 TRP A C 1
ATOM 669 O O . TRP A 1 83 ? 6.081 0.314 7.983 1.00 98.69 83 TRP A O 1
ATOM 679 N N . GLU A 1 84 ? 5.121 1.927 9.222 1.00 98.62 84 GLU A N 1
ATOM 680 C CA . GLU A 1 84 ? 5.600 3.056 8.410 1.00 98.62 84 GLU A CA 1
ATOM 681 C C . GLU A 1 84 ? 7.132 3.128 8.399 1.00 98.62 84 GLU A C 1
ATOM 683 O O . GLU A 1 84 ? 7.724 3.232 7.329 1.00 98.62 84 GLU A O 1
ATOM 688 N N . GLU A 1 85 ? 7.789 2.956 9.551 1.00 98.50 85 GLU A N 1
ATOM 689 C CA . GLU A 1 85 ? 9.259 2.916 9.633 1.00 98.50 85 GLU A CA 1
ATOM 690 C C . GLU A 1 85 ? 9.848 1.808 8.741 1.00 98.50 85 GLU A C 1
ATOM 692 O O . GLU A 1 85 ? 10.799 2.022 7.984 1.00 98.50 85 GLU A O 1
ATOM 697 N N . LYS A 1 86 ? 9.241 0.614 8.768 1.00 98.56 86 LYS A N 1
ATOM 698 C CA . LYS A 1 86 ? 9.650 -0.509 7.910 1.00 98.56 86 LYS A CA 1
ATOM 699 C C . LYS A 1 86 ? 9.362 -0.245 6.434 1.00 98.56 86 LYS A C 1
ATOM 701 O O . LYS A 1 86 ? 10.150 -0.671 5.585 1.00 98.56 86 LYS A O 1
ATOM 706 N N . LYS A 1 87 ? 8.254 0.434 6.117 1.00 98.50 87 LYS A N 1
ATOM 707 C CA . LYS A 1 87 ? 7.915 0.849 4.751 1.00 98.50 87 LYS A CA 1
ATOM 708 C C . LYS A 1 87 ? 8.979 1.796 4.214 1.00 98.50 87 LYS A C 1
ATOM 710 O O . LYS A 1 87 ? 9.490 1.562 3.123 1.00 98.50 87 LYS A O 1
ATOM 715 N N . GLU A 1 88 ? 9.339 2.825 4.976 1.00 98.44 88 GLU A N 1
ATOM 716 C CA . GLU A 1 88 ? 10.359 3.801 4.590 1.00 98.44 88 GLU A CA 1
ATOM 717 C C . GLU A 1 88 ? 11.718 3.136 4.357 1.00 98.44 88 GLU A C 1
ATOM 719 O O . GLU A 1 88 ? 12.349 3.367 3.323 1.00 98.44 88 GLU A O 1
ATOM 724 N N . GLU A 1 89 ? 12.146 2.249 5.261 1.00 98.38 89 GLU A N 1
ATOM 725 C CA . GLU A 1 89 ? 13.396 1.503 5.099 1.00 98.38 89 GLU A CA 1
ATOM 726 C C . GLU A 1 89 ? 13.377 0.629 3.833 1.00 98.38 89 GLU A C 1
ATOM 728 O O . GLU A 1 89 ? 14.340 0.608 3.059 1.00 98.38 89 GLU A O 1
ATOM 733 N N . TYR A 1 90 ? 12.277 -0.090 3.602 1.00 98.06 90 TYR A N 1
ATOM 734 C CA . TYR A 1 90 ? 12.103 -0.928 2.419 1.00 98.06 90 TYR A CA 1
ATOM 735 C C . TYR A 1 90 ? 12.095 -0.097 1.127 1.00 98.06 90 TYR A C 1
ATOM 737 O O . TYR A 1 90 ? 12.792 -0.442 0.170 1.00 98.06 90 TYR A O 1
ATOM 745 N N . PHE A 1 91 ? 11.370 1.023 1.109 1.00 98.06 91 PHE A N 1
ATOM 746 C CA . PHE A 1 91 ? 11.236 1.892 -0.064 1.00 98.06 91 PHE A CA 1
ATOM 747 C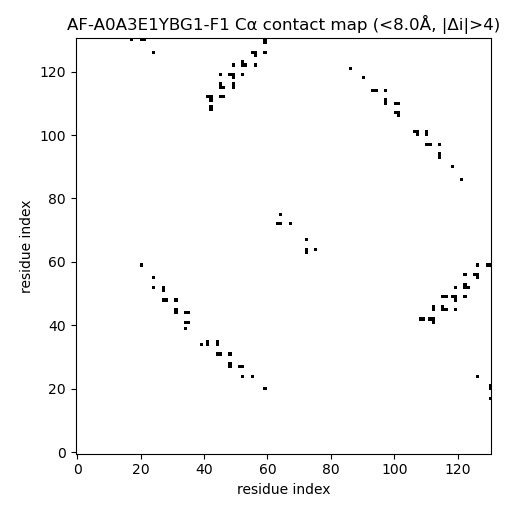 C . PHE A 1 91 ? 12.571 2.537 -0.409 1.00 98.06 91 PHE A C 1
ATOM 749 O O . PHE A 1 91 ? 12.974 2.508 -1.569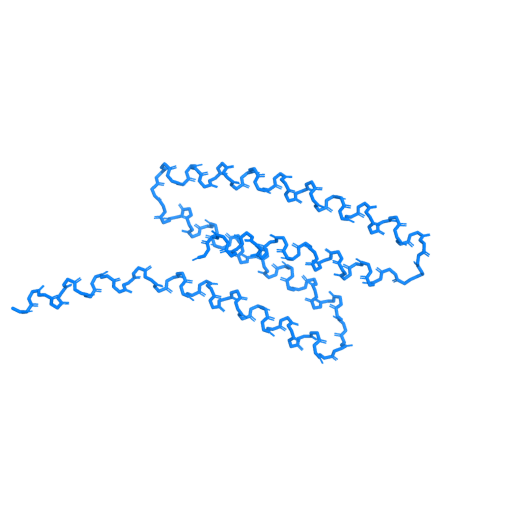 1.00 98.06 91 PHE A O 1
ATOM 756 N N . LYS A 1 92 ? 13.313 3.002 0.599 1.00 97.88 92 LYS A N 1
ATOM 757 C CA . LYS A 1 92 ? 14.668 3.519 0.412 1.00 97.88 92 LYS A CA 1
ATOM 758 C C . LYS A 1 92 ? 15.593 2.478 -0.222 1.00 97.88 92 LYS A C 1
ATOM 760 O O . LYS A 1 92 ? 16.316 2.797 -1.160 1.00 97.88 92 LYS A O 1
ATOM 765 N N . LYS A 1 93 ? 15.554 1.220 0.236 1.00 96.75 93 LYS A N 1
ATOM 766 C CA . LYS A 1 93 ? 16.364 0.131 -0.349 1.00 96.75 93 LYS A CA 1
ATOM 767 C C . LYS A 1 93 ? 15.992 -0.170 -1.802 1.00 96.75 93 LYS A C 1
ATOM 769 O O . LYS A 1 93 ? 16.871 -0.536 -2.585 1.00 96.75 93 LYS A O 1
ATOM 774 N N . ILE A 1 94 ? 14.712 -0.056 -2.158 1.00 94.94 94 ILE A N 1
ATOM 775 C CA . ILE A 1 94 ? 14.256 -0.167 -3.548 1.00 94.94 94 ILE A CA 1
ATOM 776 C C . ILE A 1 94 ? 14.826 0.985 -4.376 1.00 94.94 94 ILE A C 1
ATOM 778 O O . ILE A 1 94 ? 15.452 0.731 -5.401 1.00 94.94 94 ILE A O 1
ATOM 782 N N . ASP A 1 95 ? 14.673 2.221 -3.909 1.00 93.31 95 ASP A N 1
ATOM 783 C CA . ASP A 1 95 ? 15.096 3.415 -4.649 1.00 93.31 95 ASP A CA 1
ATOM 784 C C . ASP A 1 95 ? 16.613 3.439 -4.862 1.00 93.31 95 ASP A C 1
ATOM 786 O O . ASP A 1 95 ? 17.095 3.679 -5.966 1.00 93.31 95 ASP A O 1
ATOM 790 N N . GLU A 1 96 ? 17.389 3.058 -3.844 1.00 93.75 96 GLU A N 1
ATOM 791 C CA . GLU A 1 96 ? 18.839 2.886 -3.966 1.00 93.75 96 GLU A CA 1
ATOM 792 C C . GLU A 1 96 ? 19.237 1.804 -4.983 1.00 93.75 96 GLU A C 1
ATOM 794 O O . GLU A 1 96 ? 20.327 1.870 -5.560 1.00 93.75 96 GLU A O 1
ATOM 799 N N . ARG A 1 97 ? 18.405 0.773 -5.179 1.00 89.12 97 ARG A N 1
ATOM 800 C CA . ARG A 1 97 ? 18.645 -0.273 -6.180 1.00 89.12 97 ARG A CA 1
ATOM 801 C C . ARG A 1 97 ? 18.352 0.249 -7.582 1.00 89.12 97 ARG A C 1
ATOM 803 O O . ARG A 1 97 ? 19.190 0.047 -8.456 1.00 89.12 97 ARG A O 1
ATOM 810 N N . VAL A 1 98 ? 17.221 0.922 -7.772 1.00 89.50 98 VAL A N 1
ATOM 811 C CA . VAL A 1 98 ? 16.821 1.522 -9.055 1.00 89.50 98 VAL A CA 1
ATOM 812 C C . VAL A 1 98 ? 17.868 2.525 -9.526 1.00 89.50 98 VAL A C 1
ATOM 814 O O . VAL A 1 98 ? 18.401 2.381 -10.617 1.00 89.50 98 VAL A O 1
ATOM 817 N N . GLU A 1 99 ? 18.296 3.438 -8.654 1.00 88.12 99 GLU A N 1
ATOM 818 C CA . GLU A 1 99 ? 19.328 4.440 -8.960 1.00 88.12 99 GLU A CA 1
ATOM 819 C C . GLU A 1 99 ? 20.662 3.806 -9.407 1.00 88.12 99 GLU A C 1
ATOM 821 O O . GLU A 1 99 ? 21.394 4.340 -10.244 1.00 88.12 99 GLU A O 1
ATOM 826 N N . LYS A 1 100 ? 21.014 2.635 -8.859 1.00 86.31 100 LYS A N 1
ATOM 827 C CA . LYS A 1 100 ? 22.202 1.878 -9.293 1.00 86.31 100 LYS A CA 1
ATOM 828 C C . LYS A 1 100 ? 21.997 1.194 -10.646 1.00 86.31 100 LYS A C 1
ATOM 830 O O . LYS A 1 100 ? 22.977 1.032 -11.374 1.00 86.31 100 LYS A O 1
ATOM 835 N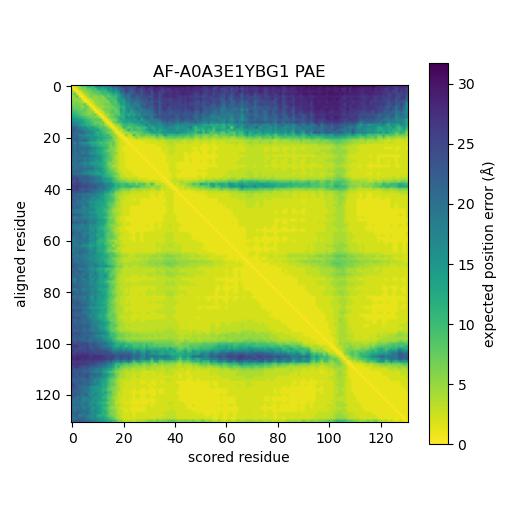 N . MET A 1 101 ? 20.774 0.768 -10.955 1.00 82.25 101 MET A N 1
ATOM 836 C CA . MET A 1 101 ? 20.416 0.097 -12.208 1.00 82.25 101 MET A CA 1
ATOM 837 C C . MET A 1 101 ? 20.272 1.084 -13.365 1.00 82.25 101 MET A C 1
ATOM 839 O O . MET A 1 101 ? 20.853 0.841 -14.417 1.00 82.25 101 MET A O 1
ATOM 843 N N . HIS A 1 102 ? 19.675 2.256 -13.135 1.00 82.69 102 HIS A N 1
ATOM 844 C CA . HIS A 1 102 ? 19.621 3.360 -14.101 1.00 82.69 102 HIS A CA 1
ATOM 845 C C . HIS A 1 102 ? 21.003 3.763 -14.621 1.00 82.69 102 HIS A C 1
ATOM 847 O O . HIS A 1 102 ? 21.173 4.067 -15.795 1.00 82.69 102 HIS A O 1
ATOM 853 N N . LYS A 1 103 ? 22.041 3.680 -13.780 1.00 76.00 103 LYS A N 1
ATOM 854 C CA . LYS A 1 103 ? 23.439 3.922 -14.193 1.00 76.00 103 LYS A CA 1
ATOM 855 C C . LYS A 1 103 ? 24.005 2.856 -15.138 1.00 76.00 103 LYS A C 1
ATOM 857 O O . LYS A 1 103 ? 25.107 3.030 -15.653 1.00 76.00 103 LYS A O 1
ATOM 862 N N . ARG A 1 104 ? 23.308 1.733 -15.317 1.00 74.38 104 ARG A N 1
ATOM 863 C CA . ARG A 1 104 ? 23.737 0.551 -16.081 1.00 74.38 104 ARG A CA 1
ATOM 864 C C . ARG A 1 104 ? 22.850 0.260 -17.294 1.00 74.38 104 ARG A C 1
ATOM 866 O O . ARG A 1 104 ? 23.317 -0.419 -18.203 1.00 74.38 104 ARG A O 1
ATOM 873 N N . THR A 1 105 ? 21.613 0.752 -17.327 1.00 68.56 105 THR A N 1
ATOM 874 C CA . THR A 1 105 ? 20.624 0.485 -18.386 1.00 68.56 105 THR A CA 1
ATOM 875 C C . THR A 1 105 ? 20.141 1.787 -19.023 1.00 68.56 105 THR A C 1
ATOM 877 O O . THR A 1 105 ? 19.834 2.731 -18.306 1.00 68.56 105 THR A O 1
ATOM 880 N N . MET A 1 106 ? 20.042 1.849 -20.357 1.00 59.78 106 MET A N 1
ATOM 881 C CA . MET A 1 106 ? 19.738 3.101 -21.074 1.00 59.78 106 MET A CA 1
ATOM 882 C C . MET A 1 106 ? 18.296 3.617 -20.924 1.00 59.78 106 MET A C 1
ATOM 884 O O . MET A 1 106 ? 18.089 4.806 -21.142 1.00 59.78 106 MET A O 1
ATOM 888 N N . GLU A 1 107 ? 17.312 2.774 -20.580 1.00 67.31 107 GLU A N 1
ATOM 889 C CA . GLU A 1 107 ? 15.891 3.171 -20.661 1.00 67.31 107 GLU A CA 1
ATOM 890 C C . GLU A 1 107 ? 15.176 3.367 -19.313 1.00 67.31 107 GLU A C 1
ATOM 892 O O . GLU A 1 107 ? 14.233 4.148 -19.281 1.00 67.31 107 GLU A O 1
ATOM 897 N N . GLY A 1 108 ? 15.622 2.750 -18.206 1.00 75.75 108 GLY A N 1
ATOM 898 C CA . GLY A 1 108 ? 15.213 3.027 -16.807 1.00 75.75 108 GLY A CA 1
ATOM 899 C C . GLY A 1 108 ? 13.736 2.816 -16.413 1.00 75.75 108 GLY A C 1
ATOM 900 O O . GLY A 1 108 ? 13.449 2.539 -15.250 1.00 75.75 108 GLY A O 1
ATOM 901 N N . LEU A 1 109 ? 12.806 2.881 -17.368 1.00 81.50 109 LEU A N 1
ATOM 902 C CA . LEU A 1 109 ? 11.360 2.819 -17.156 1.00 81.50 109 LEU A CA 1
ATOM 903 C C . LEU A 1 109 ? 10.893 1.459 -16.631 1.00 81.50 109 LEU A C 1
ATOM 905 O O . LEU A 1 109 ? 9.974 1.407 -15.817 1.00 81.50 109 LEU A O 1
ATOM 909 N N . ASP A 1 110 ? 11.538 0.370 -17.048 1.00 85.25 110 ASP A N 1
ATOM 910 C CA . ASP A 1 110 ? 11.235 -0.966 -16.528 1.00 85.25 110 ASP A CA 1
ATOM 911 C C . ASP A 1 110 ? 11.633 -1.090 -15.049 1.00 85.25 110 ASP A C 1
ATOM 913 O O . ASP A 1 110 ? 10.873 -1.637 -14.247 1.00 85.25 110 ASP A O 1
ATOM 917 N N . ASP A 1 111 ? 12.782 -0.52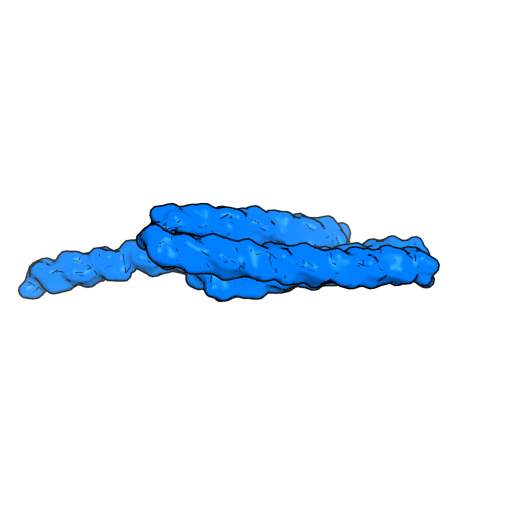8 -14.656 1.00 89.38 111 ASP A N 1
ATOM 918 C CA . ASP A 1 111 ? 13.220 -0.501 -13.255 1.00 89.38 111 ASP A CA 1
ATOM 919 C C . ASP A 1 111 ? 12.280 0.366 -12.395 1.00 89.38 111 ASP A C 1
ATOM 921 O O . ASP A 1 111 ? 11.943 -0.001 -11.261 1.00 89.38 111 ASP A O 1
ATOM 925 N N . ASP A 1 112 ? 11.809 1.490 -12.941 1.00 91.00 112 ASP A N 1
ATOM 926 C CA . ASP A 1 112 ? 10.840 2.379 -12.290 1.00 91.00 112 ASP A CA 1
ATOM 927 C C . ASP A 1 112 ? 9.470 1.708 -12.130 1.00 91.00 112 ASP A C 1
ATOM 929 O O . ASP A 1 112 ? 8.832 1.806 -11.077 1.00 91.00 112 ASP A O 1
ATOM 933 N N . MET A 1 113 ? 9.021 0.963 -13.140 1.00 92.00 113 MET A N 1
ATOM 934 C CA . MET A 1 113 ? 7.784 0.189 -13.065 1.00 92.00 113 MET A CA 1
ATOM 935 C C . MET A 1 113 ? 7.890 -0.924 -12.022 1.00 92.00 113 MET A C 1
ATOM 937 O O . MET A 1 113 ? 7.051 -1.003 -11.126 1.00 92.00 113 MET A O 1
ATOM 941 N N . ILE A 1 114 ? 8.950 -1.736 -12.074 1.00 92.25 114 ILE A N 1
ATOM 942 C CA . ILE A 1 114 ? 9.166 -2.849 -11.138 1.00 92.25 114 ILE A CA 1
ATOM 943 C C . ILE A 1 114 ? 9.276 -2.343 -9.697 1.00 92.25 114 ILE A C 1
ATOM 945 O O . ILE A 1 114 ? 8.732 -2.945 -8.768 1.00 92.25 114 ILE A O 1
ATOM 949 N N . SER A 1 115 ? 9.994 -1.247 -9.464 1.00 95.44 115 SER A N 1
ATOM 950 C CA . SER A 1 115 ? 10.090 -0.653 -8.127 1.00 95.44 115 SER A CA 1
ATOM 951 C C . SER A 1 115 ? 8.752 -0.121 -7.629 1.00 95.44 115 SER A C 1
ATOM 953 O O . SER A 1 115 ? 8.402 -0.358 -6.470 1.00 95.44 115 SER A O 1
ATOM 955 N N . THR A 1 116 ? 7.981 0.528 -8.500 1.00 97.44 116 THR A N 1
ATOM 956 C CA . THR A 1 116 ? 6.631 1.001 -8.184 1.00 97.44 116 THR A CA 1
ATOM 957 C C . THR A 1 116 ? 5.699 -0.159 -7.833 1.00 97.44 116 THR A C 1
ATOM 959 O O . THR A 1 116 ? 4.998 -0.085 -6.823 1.00 97.44 116 THR A O 1
ATOM 962 N N . ASP A 1 117 ? 5.754 -1.267 -8.572 1.00 97.31 117 ASP A N 1
ATOM 963 C CA . ASP A 1 117 ? 4.979 -2.476 -8.274 1.00 97.31 117 ASP A CA 1
ATOM 964 C C . ASP A 1 117 ? 5.364 -3.114 -6.939 1.00 97.31 117 ASP A C 1
ATOM 966 O O . ASP A 1 117 ? 4.496 -3.511 -6.161 1.00 97.31 117 ASP A O 1
ATOM 970 N N . ASN A 1 118 ? 6.657 -3.167 -6.618 1.00 98.06 118 ASN A N 1
ATOM 971 C CA . ASN A 1 118 ? 7.114 -3.673 -5.323 1.00 98.06 118 ASN A CA 1
ATOM 972 C C . ASN A 1 118 ? 6.611 -2.801 -4.161 1.00 98.06 118 ASN A C 1
ATOM 974 O O . ASN A 1 118 ? 6.182 -3.316 -3.124 1.00 98.06 118 ASN A O 1
ATOM 978 N N . LYS A 1 119 ? 6.617 -1.474 -4.336 1.00 98.56 119 LYS A N 1
ATOM 979 C CA . LYS A 1 119 ? 6.048 -0.530 -3.365 1.00 98.56 119 LYS A CA 1
ATOM 980 C C . LYS A 1 119 ? 4.534 -0.714 -3.226 1.00 98.56 119 LYS A C 1
ATOM 982 O O . LYS A 1 119 ? 4.026 -0.763 -2.106 1.00 98.56 119 LYS A O 1
ATOM 987 N N . ALA A 1 120 ? 3.820 -0.876 -4.340 1.00 98.56 120 ALA A N 1
ATOM 988 C CA . ALA A 1 120 ? 2.387 -1.159 -4.360 1.00 98.56 120 ALA A CA 1
ATOM 989 C C . ALA A 1 120 ? 2.057 -2.470 -3.628 1.00 98.56 120 ALA A C 1
ATOM 991 O O . ALA A 1 120 ? 1.178 -2.493 -2.767 1.00 98.56 120 ALA A O 1
ATOM 992 N N . ALA A 1 121 ? 2.806 -3.544 -3.890 1.00 98.44 121 ALA A N 1
ATOM 993 C CA . ALA A 1 121 ? 2.635 -4.835 -3.228 1.00 98.44 121 ALA A CA 1
ATOM 994 C C . ALA A 1 121 ? 2.815 -4.742 -1.703 1.00 98.44 121 ALA A C 1
ATOM 996 O O . ALA A 1 121 ? 2.039 -5.336 -0.951 1.00 98.44 121 ALA A O 1
ATOM 997 N N . TYR A 1 122 ? 3.784 -3.948 -1.238 1.00 98.69 122 TYR A N 1
ATOM 998 C CA . TYR A 1 122 ? 3.997 -3.705 0.190 1.00 98.69 122 TYR A CA 1
ATOM 999 C C . TYR A 1 122 ? 2.777 -3.041 0.853 1.00 98.69 122 TYR A C 1
ATOM 1001 O O . TYR A 1 122 ? 2.334 -3.465 1.923 1.00 98.69 122 TYR A O 1
ATOM 1009 N N . ILE A 1 123 ? 2.187 -2.031 0.202 1.00 98.69 123 ILE A N 1
ATOM 1010 C CA . ILE A 1 123 ? 0.964 -1.369 0.688 1.00 98.69 123 ILE A CA 1
ATOM 1011 C C . ILE A 1 123 ? -0.226 -2.335 0.650 1.00 98.69 123 ILE A C 1
ATOM 1013 O O . ILE A 1 123 ? -0.970 -2.436 1.628 1.00 98.69 123 ILE A O 1
ATOM 1017 N N . LYS A 1 124 ? -0.383 -3.094 -0.440 1.00 98.38 124 LYS A N 1
ATOM 1018 C CA . LYS A 1 124 ? -1.441 -4.103 -0.590 1.00 98.38 124 LYS A CA 1
ATOM 1019 C C . LYS A 1 124 ? -1.413 -5.131 0.541 1.00 98.38 124 LYS A C 1
ATOM 1021 O O . LYS A 1 124 ? -2.466 -5.491 1.066 1.00 98.38 124 LYS A O 1
ATOM 1026 N N . GLN A 1 125 ? -0.229 -5.590 0.944 1.00 98.31 125 GLN A N 1
ATOM 1027 C CA . GLN A 1 125 ? -0.091 -6.532 2.053 1.00 98.31 125 GLN A CA 1
ATOM 1028 C C . GLN A 1 125 ? -0.647 -5.949 3.360 1.00 98.31 125 GLN A C 1
ATOM 1030 O O . GLN A 1 125 ? -1.343 -6.647 4.096 1.00 98.31 125 GLN A O 1
ATOM 1035 N N . ARG A 1 126 ? -0.380 -4.668 3.643 1.00 98.19 126 ARG A N 1
ATOM 1036 C CA . ARG A 1 126 ? -0.926 -4.002 4.833 1.00 98.19 126 ARG A CA 1
ATOM 1037 C C . ARG A 1 126 ? -2.434 -3.849 4.753 1.00 98.19 126 ARG A C 1
ATOM 1039 O O . ARG A 1 126 ? -3.100 -4.143 5.735 1.00 98.19 126 ARG A O 1
ATOM 1046 N N . LEU A 1 127 ? -2.963 -3.447 3.598 1.00 97.50 127 LEU A N 1
ATOM 1047 C CA . LEU A 1 127 ? -4.406 -3.406 3.362 1.00 97.50 127 LEU A CA 1
ATOM 1048 C C . LEU A 1 127 ? -5.049 -4.770 3.622 1.00 97.50 127 LEU A C 1
ATOM 1050 O O . LEU A 1 127 ? -5.975 -4.853 4.411 1.00 97.50 127 LEU A O 1
ATOM 1054 N N . THR A 1 128 ? -4.493 -5.843 3.063 1.00 96.00 128 THR A N 1
ATOM 1055 C CA . THR A 1 128 ? -4.993 -7.216 3.267 1.00 96.00 128 THR A CA 1
ATOM 1056 C C . THR A 1 128 ? -4.999 -7.624 4.745 1.00 96.00 128 THR A C 1
ATOM 1058 O O . THR A 1 128 ? -5.854 -8.386 5.169 1.00 96.00 128 THR A O 1
ATOM 1061 N N . ALA A 1 129 ? -4.055 -7.123 5.546 1.00 95.81 129 ALA A N 1
ATOM 1062 C CA . ALA A 1 129 ? -4.001 -7.401 6.980 1.00 95.81 129 ALA A CA 1
ATOM 1063 C C . ALA A 1 129 ? -4.988 -6.565 7.821 1.00 95.81 129 ALA A C 1
ATOM 1065 O O . ALA A 1 129 ? -5.193 -6.882 8.990 1.00 95.81 129 ALA A O 1
ATOM 1066 N N . LEU A 1 130 ? -5.537 -5.478 7.269 1.00 94.00 130 LEU A N 1
ATOM 1067 C CA . LEU A 1 130 ? -6.426 -4.539 7.965 1.00 94.00 130 LEU A CA 1
ATOM 1068 C C . LEU A 1 130 ? -7.914 -4.716 7.613 1.00 94.00 130 LEU A C 1
ATOM 1070 O O . LEU A 1 130 ?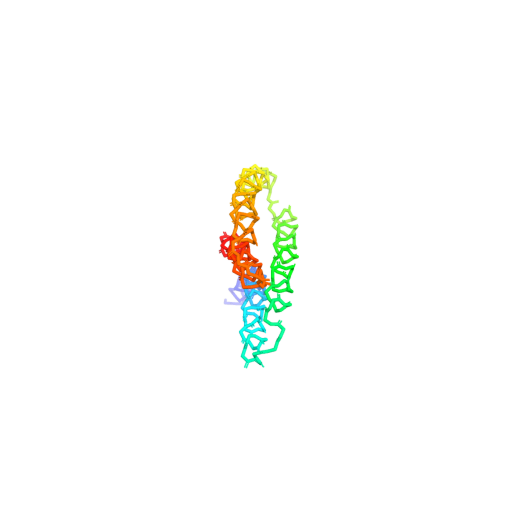 -8.753 -4.136 8.305 1.00 94.00 130 LEU A O 1
ATOM 1074 N N . LEU A 1 131 ? -8.227 -5.437 6.533 1.00 88.38 131 LEU A N 1
ATOM 1075 C CA . LEU A 1 131 ? -9.582 -5.652 6.004 1.00 88.38 131 LEU A CA 1
ATOM 1076 C C . LEU A 1 131 ? -10.195 -6.970 6.482 1.00 88.38 131 LEU A C 1
ATOM 1078 O O . LEU A 1 131 ? -11.434 -6.962 6.706 1.00 88.38 131 LEU A O 1
#